Protein AF-A0A520JMK7-F1 (afdb_monomer_lite)

Structure (mmCIF, N/CA/C/O backbone):
data_AF-A0A520JMK7-F1
#
_entry.id   AF-A0A520JMK7-F1
#
loop_
_atom_site.group_PDB
_atom_site.id
_atom_site.type_symbol
_atom_site.label_atom_id
_atom_site.label_alt_id
_atom_site.label_comp_id
_atom_site.label_asym_id
_atom_site.label_entity_id
_atom_site.label_seq_id
_atom_site.pdbx_PDB_ins_code
_atom_site.Cartn_x
_atom_site.Cartn_y
_atom_site.Cartn_z
_atom_site.occupancy
_atom_site.B_iso_or_equiv
_atom_site.auth_seq_id
_atom_site.auth_comp_id
_atom_site.auth_asym_id
_atom_site.auth_atom_id
_atom_site.pdbx_PDB_model_num
ATOM 1 N N . MET A 1 1 ? -9.585 2.861 24.489 1.00 88.62 1 MET A N 1
ATOM 2 C CA . MET A 1 1 ? -9.385 2.264 23.156 1.00 88.62 1 MET A CA 1
ATOM 3 C C . MET A 1 1 ? -9.726 3.324 22.131 1.00 88.62 1 MET A C 1
ATOM 5 O O . MET A 1 1 ? -10.709 4.022 22.342 1.00 88.62 1 MET A O 1
ATOM 9 N N . THR A 1 2 ? -8.923 3.479 21.086 1.00 96.31 2 THR A N 1
ATOM 10 C CA . THR A 1 2 ? -9.200 4.407 19.980 1.00 96.31 2 THR A CA 1
ATOM 11 C C . THR A 1 2 ? -8.822 3.757 18.657 1.00 96.31 2 THR A C 1
ATOM 13 O O . THR A 1 2 ? -7.964 2.874 18.636 1.00 96.31 2 THR A O 1
ATOM 16 N N . VAL A 1 3 ? -9.451 4.200 17.573 1.00 96.62 3 VAL A N 1
ATOM 17 C CA . VAL A 1 3 ? -9.093 3.828 16.201 1.00 96.62 3 VAL A CA 1
ATOM 18 C C . VAL A 1 3 ? -8.528 5.070 15.523 1.00 96.62 3 VAL A C 1
ATOM 20 O O . VAL A 1 3 ? -9.067 6.157 15.700 1.00 96.62 3 VAL A O 1
ATOM 23 N N . ILE A 1 4 ? -7.416 4.917 14.816 1.00 96.88 4 ILE A N 1
ATOM 24 C CA . ILE A 1 4 ? -6.738 5.968 14.057 1.00 96.88 4 ILE A CA 1
ATOM 25 C C . ILE A 1 4 ? -6.907 5.632 12.579 1.00 96.88 4 ILE A C 1
ATOM 27 O O . ILE A 1 4 ? -6.647 4.496 12.175 1.00 96.88 4 ILE A O 1
ATOM 31 N N . THR A 1 5 ? -7.322 6.611 11.783 1.00 96.25 5 THR A N 1
ATOM 32 C CA . THR A 1 5 ? -7.532 6.484 10.339 1.00 96.25 5 THR A CA 1
ATOM 33 C C . THR A 1 5 ? -6.644 7.461 9.566 1.00 96.25 5 THR A C 1
ATOM 35 O O . THR A 1 5 ? -5.821 8.190 10.131 1.00 96.25 5 THR A O 1
ATOM 38 N N . SER A 1 6 ? -6.793 7.465 8.243 1.00 93.94 6 SER A N 1
ATOM 39 C CA . SER A 1 6 ? -6.101 8.381 7.340 1.00 93.94 6 SER A CA 1
ATOM 40 C C . SER A 1 6 ? -6.345 9.860 7.666 1.00 93.94 6 SER A C 1
ATOM 42 O O . 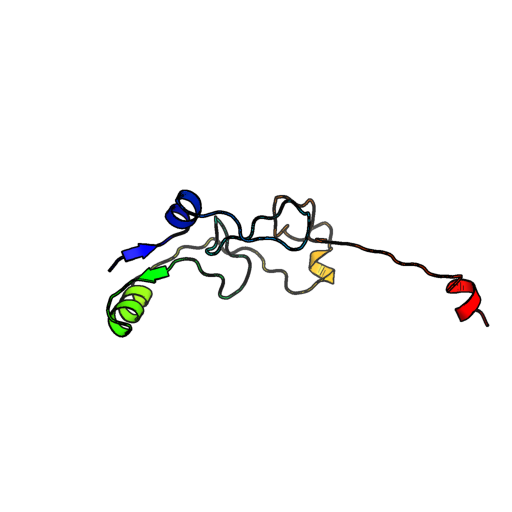SER A 1 6 ? -5.457 10.677 7.420 1.00 93.94 6 SER A O 1
ATOM 44 N N . GLU A 1 7 ? -7.496 10.229 8.243 1.00 94.25 7 GLU A N 1
ATOM 45 C CA . GLU A 1 7 ? -7.786 11.618 8.623 1.00 94.25 7 GLU A CA 1
ATOM 46 C C . GLU A 1 7 ? -6.848 12.098 9.739 1.00 94.25 7 GLU A C 1
ATOM 48 O O . GLU A 1 7 ? -6.228 13.159 9.623 1.00 94.25 7 GLU A O 1
ATOM 53 N N . GLU A 1 8 ? -6.688 11.313 10.808 1.00 95.00 8 GLU A N 1
ATOM 54 C CA . GLU A 1 8 ? -5.785 11.666 11.904 1.00 95.00 8 GLU A CA 1
ATOM 55 C C . GLU A 1 8 ? -4.321 11.668 11.459 1.00 95.00 8 GLU A C 1
ATOM 57 O O . GLU A 1 8 ? -3.559 12.553 11.855 1.00 95.00 8 GLU A O 1
ATOM 62 N N . VAL A 1 9 ? -3.924 10.708 10.617 1.00 94.19 9 VAL A N 1
ATOM 63 C CA . VAL A 1 9 ? -2.553 10.632 10.092 1.00 94.19 9 VAL A CA 1
ATOM 64 C C . VAL A 1 9 ? -2.212 11.852 9.241 1.00 94.19 9 VAL A C 1
ATOM 66 O O . VAL A 1 9 ? -1.119 12.395 9.388 1.00 94.19 9 VAL A O 1
ATOM 69 N N . GLN A 1 10 ? -3.141 12.336 8.417 1.00 93.88 10 GLN A N 1
ATOM 70 C CA . GLN A 1 10 ? -2.945 13.572 7.654 1.00 93.88 10 GLN A CA 1
ATOM 71 C C . GLN A 1 10 ? -2.976 14.820 8.541 1.00 93.88 10 GLN A C 1
ATOM 73 O O . GLN A 1 10 ? -2.242 15.772 8.290 1.00 93.88 10 GLN A O 1
ATOM 78 N N . ARG A 1 11 ? -3.805 14.830 9.595 1.00 95.25 11 ARG A N 1
ATOM 79 C CA . ARG A 1 11 ? -3.914 15.974 10.514 1.00 95.25 11 ARG A CA 1
ATOM 80 C C . ARG A 1 11 ? -2.658 16.174 11.361 1.00 95.25 11 ARG A C 1
ATOM 82 O O . ARG A 1 11 ? -2.291 17.317 11.626 1.00 95.25 11 ARG A O 1
ATOM 89 N N . TYR A 1 12 ? -2.048 15.090 11.836 1.00 92.88 12 TYR A N 1
ATOM 90 C CA . TYR A 1 12 ? -0.956 15.147 12.817 1.00 92.88 12 TYR A CA 1
ATOM 91 C C . TYR A 1 12 ? 0.407 14.709 12.271 1.00 92.88 12 TYR A C 1
ATOM 93 O O . TYR A 1 12 ? 1.418 14.908 12.944 1.00 92.88 12 TYR A O 1
ATOM 101 N N . GLY A 1 13 ? 0.444 14.096 11.090 1.00 90.31 13 GLY A N 1
ATOM 102 C CA . GLY A 1 13 ? 1.649 13.559 10.475 1.00 90.31 13 GLY A CA 1
ATOM 103 C C . GLY A 1 13 ? 2.051 14.282 9.195 1.00 90.31 13 GLY A C 1
ATOM 104 O O . GLY A 1 13 ? 1.471 15.283 8.783 1.00 90.31 13 GLY A O 1
ATOM 105 N N . SER A 1 14 ? 3.071 13.734 8.550 1.00 92.25 14 SER A N 1
ATOM 106 C CA . SER A 1 14 ? 3.491 14.107 7.205 1.00 92.25 14 SER A CA 1
ATOM 107 C C . SER A 1 14 ? 3.802 12.844 6.412 1.00 92.25 14 SER A C 1
ATOM 109 O O . SER A 1 14 ? 4.031 11.782 7.001 1.00 92.25 14 SER A O 1
ATOM 111 N N . SER A 1 15 ? 3.882 12.970 5.086 1.00 92.62 15 SER A N 1
ATOM 112 C CA . SER A 1 15 ? 4.436 11.909 4.246 1.00 92.62 15 SER A CA 1
ATOM 113 C C . SER A 1 15 ? 5.795 11.463 4.791 1.00 92.62 15 SER A C 1
ATOM 115 O O . SER A 1 15 ? 6.639 12.280 5.175 1.00 92.62 15 SER A O 1
ATOM 117 N N . LEU A 1 16 ? 6.009 10.152 4.794 1.00 91.94 16 LEU A N 1
ATOM 118 C CA . LEU A 1 16 ? 7.301 9.530 5.018 1.00 91.94 16 LEU A CA 1
ATOM 119 C C . LEU A 1 16 ? 8.294 10.006 3.956 1.00 91.94 16 LEU A C 1
ATOM 121 O O . LEU A 1 16 ? 7.928 10.404 2.845 1.00 91.94 16 LEU A O 1
ATOM 125 N N . VAL A 1 17 ? 9.574 9.957 4.316 1.00 91.12 17 VAL A N 1
ATOM 126 C CA . VAL A 1 17 ? 10.661 10.370 3.431 1.00 91.12 17 VAL A CA 1
ATOM 127 C C . VAL A 1 17 ? 10.753 9.406 2.252 1.00 91.12 17 VAL A C 1
ATOM 129 O O . VAL A 1 17 ? 11.010 8.215 2.426 1.00 91.12 17 VAL A O 1
ATOM 132 N N . VAL A 1 18 ? 10.596 9.938 1.042 1.00 89.00 18 VAL A N 1
ATOM 133 C CA . VAL A 1 18 ? 10.783 9.190 -0.204 1.00 89.00 18 VAL A CA 1
ATOM 134 C C . VAL A 1 18 ? 12.233 9.345 -0.663 1.00 89.00 18 VAL A C 1
ATOM 136 O O . VAL A 1 18 ? 12.736 10.456 -0.820 1.00 89.00 18 VAL A O 1
ATOM 139 N N . GLY A 1 19 ? 12.925 8.222 -0.883 1.00 88.38 19 GLY A N 1
ATOM 140 C CA . GLY A 1 19 ? 14.332 8.213 -1.316 1.00 88.38 19 GLY A CA 1
ATOM 141 C C . GLY A 1 19 ? 14.558 8.734 -2.744 1.00 88.38 19 GLY A C 1
ATOM 142 O O . GLY A 1 19 ? 15.683 9.051 -3.126 1.00 88.38 19 GLY A O 1
ATOM 143 N N . LEU A 1 20 ? 13.486 8.850 -3.529 1.00 88.19 20 LEU A N 1
ATOM 144 C CA . LEU A 1 20 ? 13.469 9.431 -4.866 1.00 88.19 20 LEU A CA 1
ATOM 145 C C . LEU A 1 20 ? 12.869 10.842 -4.817 1.00 88.19 20 LEU A C 1
ATOM 147 O O . LEU A 1 20 ? 11.832 11.065 -4.201 1.00 88.19 20 LEU A O 1
ATOM 151 N N . LYS A 1 21 ? 13.487 11.798 -5.522 1.00 87.94 21 LYS A N 1
ATOM 152 C CA . LYS A 1 21 ? 12.936 13.153 -5.709 1.00 87.94 21 LYS A CA 1
ATOM 153 C C . LYS A 1 21 ? 11.834 13.142 -6.771 1.00 87.94 21 LYS A C 1
ATOM 155 O O . LYS A 1 21 ? 12.040 13.628 -7.880 1.00 87.94 21 LYS A O 1
ATOM 160 N N . ILE A 1 22 ? 10.701 12.538 -6.439 1.00 90.88 22 ILE A N 1
ATOM 161 C CA . ILE A 1 22 ? 9.518 12.422 -7.295 1.00 90.88 22 ILE A CA 1
ATOM 162 C C . ILE A 1 22 ? 8.284 12.921 -6.533 1.00 90.88 22 ILE A C 1
ATOM 164 O O . ILE A 1 22 ? 8.289 12.875 -5.303 1.00 90.88 22 ILE A O 1
ATOM 168 N N . PRO A 1 23 ? 7.241 13.412 -7.223 1.00 90.81 23 PRO A N 1
ATOM 169 C CA . PRO A 1 23 ? 6.022 13.929 -6.595 1.00 90.81 23 PRO A CA 1
ATOM 170 C C . PRO A 1 23 ? 5.119 12.784 -6.106 1.00 90.81 23 PRO A C 1
ATOM 172 O O . PRO A 1 23 ? 4.003 12.599 -6.580 1.00 90.81 23 PRO A O 1
ATOM 175 N N . VAL A 1 24 ? 5.631 11.970 -5.187 1.00 92.25 24 VAL A N 1
ATOM 176 C CA . VAL A 1 24 ? 4.915 10.853 -4.574 1.00 92.25 24 VAL A CA 1
ATOM 177 C C . VAL A 1 24 ? 4.898 11.058 -3.072 1.00 92.25 24 VAL A C 1
ATOM 179 O O . VAL A 1 24 ? 5.936 11.298 -2.461 1.00 92.25 24 VAL A O 1
ATOM 182 N N . GLU A 1 25 ? 3.717 10.921 -2.487 1.00 91.94 25 GLU A N 1
ATOM 183 C CA . GLU A 1 25 ? 3.542 10.870 -1.044 1.00 91.94 25 GLU A CA 1
ATOM 184 C C . GLU A 1 25 ? 3.457 9.413 -0.587 1.00 91.94 25 GLU A C 1
ATOM 186 O O . GLU A 1 25 ? 2.809 8.578 -1.223 1.00 91.94 25 GLU A O 1
ATOM 191 N N . CYS A 1 26 ? 4.126 9.110 0.520 1.00 92.19 26 CYS A N 1
ATOM 192 C CA . CYS A 1 26 ? 4.145 7.798 1.148 1.00 92.19 26 CYS A CA 1
ATOM 193 C C . CYS A 1 26 ? 3.646 7.959 2.581 1.00 92.19 26 CYS A C 1
ATOM 195 O O . CYS A 1 26 ? 4.381 8.416 3.452 1.00 92.19 26 CYS A O 1
ATOM 197 N N . TRP A 1 27 ? 2.381 7.645 2.827 1.00 95.62 27 TRP A N 1
ATOM 198 C CA . TRP A 1 27 ? 1.767 7.826 4.138 1.00 95.62 27 TRP A CA 1
ATOM 199 C C . TRP A 1 27 ? 1.842 6.538 4.976 1.00 95.62 27 TRP A C 1
ATOM 201 O O . TRP A 1 27 ? 1.852 5.446 4.413 1.00 95.62 27 TRP A O 1
ATOM 211 N N . PRO A 1 28 ? 1.879 6.632 6.322 1.00 94.88 28 PRO A N 1
ATOM 212 C CA . PRO A 1 28 ? 1.837 5.456 7.200 1.00 94.88 28 PRO A CA 1
ATOM 213 C C . PRO A 1 28 ? 0.551 4.624 7.083 1.00 94.88 28 PRO A C 1
ATOM 215 O O . PRO A 1 28 ? 0.573 3.431 7.373 1.00 94.88 28 PRO A O 1
ATOM 218 N N . LEU A 1 29 ? -0.555 5.267 6.694 1.00 96.88 29 LEU A N 1
ATOM 219 C CA . LEU A 1 29 ? -1.834 4.646 6.356 1.00 96.88 29 LEU A CA 1
ATOM 220 C C . LEU A 1 29 ? -2.227 5.059 4.935 1.00 96.88 29 LEU A C 1
ATOM 222 O O . LEU A 1 29 ? -1.915 6.174 4.515 1.00 96.88 29 LEU A O 1
ATOM 226 N N . ALA A 1 30 ? -2.945 4.193 4.227 1.00 96.38 30 ALA A N 1
ATOM 227 C CA . ALA A 1 30 ? -3.472 4.472 2.901 1.00 96.38 30 ALA A CA 1
ATOM 228 C C . ALA A 1 30 ? -4.374 5.716 2.918 1.00 96.38 30 ALA A C 1
ATOM 230 O O . ALA A 1 30 ? -5.332 5.797 3.689 1.00 96.38 30 ALA A O 1
ATOM 231 N N . ILE A 1 31 ? -4.074 6.673 2.038 1.00 95.06 31 ILE A N 1
ATOM 232 C CA . ILE A 1 31 ? -4.906 7.853 1.790 1.00 95.06 31 ILE A CA 1
ATOM 233 C C . ILE A 1 31 ? -5.645 7.641 0.473 1.00 95.06 31 ILE A C 1
ATOM 235 O O . ILE A 1 31 ? -4.996 7.392 -0.548 1.00 95.06 31 ILE A O 1
ATOM 239 N N . ASP A 1 32 ? -6.977 7.714 0.533 1.00 93.00 32 ASP A N 1
ATOM 240 C CA . ASP A 1 32 ? -7.970 7.544 -0.543 1.00 93.00 32 ASP A CA 1
ATOM 241 C C . ASP A 1 32 ? -7.977 6.191 -1.275 1.00 93.00 32 ASP A C 1
ATOM 243 O O . ASP A 1 32 ? -9.043 5.669 -1.596 1.00 93.00 32 ASP A O 1
ATOM 247 N N . LYS A 1 33 ? -6.812 5.579 -1.505 1.00 94.06 33 LYS A N 1
ATOM 248 C CA . LYS A 1 33 ? -6.655 4.289 -2.175 1.00 94.06 33 LYS A CA 1
ATOM 249 C C . LYS A 1 33 ? -5.542 3.451 -1.560 1.00 94.06 33 LYS A C 1
ATOM 251 O O . LYS A 1 33 ? -4.496 3.971 -1.167 1.00 94.06 33 LYS A O 1
ATOM 256 N N . VAL A 1 34 ? -5.768 2.140 -1.554 1.00 96.50 34 VAL A N 1
ATOM 257 C CA . VAL A 1 34 ? -4.744 1.124 -1.289 1.00 96.50 34 VAL A CA 1
ATOM 258 C C . VAL A 1 34 ? -4.049 0.741 -2.596 1.00 96.50 34 VAL A C 1
ATOM 260 O O . VAL A 1 34 ? -4.681 0.652 -3.647 1.00 96.50 34 VAL A O 1
ATOM 263 N N . ARG A 1 35 ? -2.737 0.543 -2.538 1.00 95.62 35 ARG A N 1
ATOM 264 C CA . ARG A 1 35 ? -1.822 0.332 -3.667 1.00 95.62 35 ARG A CA 1
ATOM 265 C C . ARG A 1 35 ? -1.248 -1.077 -3.693 1.00 95.62 35 ARG A C 1
ATOM 267 O O . ARG A 1 35 ? -0.800 -1.527 -4.741 1.00 95.62 35 ARG A O 1
ATOM 274 N N . TYR A 1 36 ? -1.241 -1.768 -2.558 1.00 95.81 36 TYR A N 1
ATOM 275 C CA . TYR A 1 36 ? -0.735 -3.131 -2.448 1.00 95.81 36 TYR A CA 1
ATOM 276 C C . TYR A 1 36 ? -1.464 -3.911 -1.353 1.00 95.81 36 TYR A C 1
ATOM 278 O O . TYR A 1 36 ? -2.105 -3.351 -0.461 1.00 95.81 36 TYR A O 1
ATOM 286 N N . TYR A 1 37 ? -1.361 -5.236 -1.425 1.00 95.94 37 TYR A N 1
ATOM 287 C CA . TYR A 1 37 ? -1.942 -6.116 -0.422 1.00 95.94 37 TYR A CA 1
ATOM 288 C C . TYR A 1 37 ? -1.253 -5.933 0.936 1.00 95.94 37 TYR A C 1
ATOM 290 O O . TYR A 1 37 ? -0.038 -6.087 1.045 1.00 95.94 37 TYR A O 1
ATOM 298 N N . GLY A 1 38 ? -2.038 -5.647 1.975 1.00 95.44 38 GLY A N 1
ATOM 299 C CA . GLY A 1 38 ? -1.530 -5.420 3.329 1.00 95.44 38 GLY A CA 1
ATOM 300 C C . GLY A 1 38 ? -1.141 -3.972 3.633 1.00 95.44 38 GLY A C 1
ATOM 301 O O . GLY A 1 38 ? -0.620 -3.723 4.717 1.00 95.44 38 GLY A O 1
ATOM 302 N N . GLU A 1 39 ? -1.401 -3.019 2.729 1.00 97.19 39 GLU A N 1
ATOM 303 C CA . GLU A 1 39 ? -1.245 -1.599 3.056 1.00 97.19 39 GLU A CA 1
ATOM 304 C C . GLU A 1 39 ? -2.170 -1.224 4.232 1.00 97.19 39 GLU A C 1
ATOM 306 O O . GLU A 1 39 ? -3.378 -1.481 4.168 1.00 97.19 39 GLU A O 1
ATOM 311 N N . PRO A 1 40 ? -1.637 -0.637 5.318 1.00 96.88 40 PRO A N 1
ATOM 312 C CA . PRO A 1 40 ? -2.441 -0.292 6.485 1.00 96.88 40 PRO A CA 1
ATOM 313 C C . PRO A 1 40 ? -3.532 0.738 6.164 1.00 96.88 40 PRO A C 1
ATOM 315 O O . PRO A 1 40 ? -3.252 1.765 5.556 1.00 96.88 40 PRO A O 1
ATOM 318 N N . VAL A 1 41 ? -4.764 0.513 6.629 1.00 97.31 41 VAL A N 1
ATOM 319 C CA . VAL A 1 41 ? -5.897 1.452 6.442 1.00 97.31 41 VAL A CA 1
ATOM 320 C C . VAL A 1 41 ? -6.419 2.058 7.744 1.00 97.31 41 VAL A C 1
ATOM 322 O O . VAL A 1 41 ? -7.013 3.133 7.738 1.00 97.31 41 VAL A O 1
ATOM 325 N N . ALA A 1 42 ? -6.181 1.389 8.870 1.00 97.25 42 ALA A N 1
ATOM 326 C CA . ALA A 1 42 ? -6.534 1.852 10.204 1.00 97.25 42 ALA A CA 1
ATOM 327 C C . ALA A 1 42 ? -5.594 1.226 11.240 1.00 97.25 42 ALA A C 1
ATOM 329 O O . ALA A 1 42 ? -5.010 0.167 11.004 1.00 97.25 42 ALA A O 1
ATOM 330 N N . VAL A 1 43 ? -5.473 1.866 12.402 1.00 97.12 43 VAL A N 1
ATOM 331 C CA . VAL A 1 43 ? -4.734 1.350 13.563 1.00 97.12 43 VAL A CA 1
ATOM 332 C C . VAL A 1 43 ? -5.638 1.376 14.783 1.00 97.12 43 VAL A C 1
ATOM 334 O O . VAL A 1 43 ? -6.237 2.402 15.096 1.00 97.12 43 VAL A O 1
ATOM 337 N N . VAL A 1 44 ? -5.699 0.263 15.510 1.00 97.94 44 VAL A N 1
ATOM 338 C CA . VAL A 1 44 ? -6.395 0.178 16.796 1.00 97.94 44 VAL A CA 1
ATOM 339 C C . VAL A 1 44 ? -5.383 0.303 17.926 1.00 97.94 44 VAL A C 1
ATOM 341 O O . VAL A 1 44 ? -4.382 -0.409 17.964 1.00 97.94 44 VAL A O 1
ATOM 344 N N . VAL A 1 45 ? -5.661 1.196 18.874 1.00 97.12 45 VAL A N 1
ATOM 345 C CA . VAL A 1 45 ? -4.860 1.378 20.087 1.00 97.12 45 VAL A CA 1
ATOM 346 C C . VAL A 1 45 ? -5.696 0.996 21.305 1.00 97.12 45 VAL A C 1
ATOM 348 O O . VAL A 1 45 ? -6.712 1.630 21.618 1.00 97.12 45 VAL A O 1
ATOM 351 N N . ALA A 1 46 ? -5.246 -0.026 22.028 1.00 97.56 46 ALA A N 1
ATOM 352 C CA . ALA A 1 46 ? -5.839 -0.493 23.276 1.00 97.56 46 ALA A CA 1
ATOM 353 C C . ALA A 1 46 ? -4.750 -0.803 24.317 1.00 97.56 46 ALA A C 1
ATOM 355 O O . ALA A 1 46 ? -3.574 -0.917 23.986 1.00 97.56 46 ALA A O 1
ATOM 356 N N . LEU A 1 47 ? -5.147 -0.906 25.589 1.00 97.19 47 LEU A N 1
ATOM 357 C CA . LEU A 1 47 ? -4.238 -1.265 26.689 1.00 97.19 47 LEU A CA 1
ATOM 358 C C . LEU A 1 47 ? -3.918 -2.765 26.728 1.00 97.19 47 LEU A C 1
ATOM 360 O O . LEU A 1 47 ? -2.933 -3.164 27.338 1.00 97.19 47 LEU A O 1
ATOM 364 N N . ASP A 1 48 ? -4.762 -3.574 26.094 1.00 97.75 48 ASP A N 1
ATOM 365 C CA . ASP A 1 48 ? -4.631 -5.018 25.997 1.00 97.75 48 ASP A CA 1
ATOM 366 C C . ASP A 1 48 ? -4.650 -5.427 24.521 1.00 97.75 48 ASP A C 1
ATOM 368 O O . ASP A 1 48 ? -5.410 -4.872 23.721 1.00 97.75 48 ASP A O 1
ATOM 372 N N . ARG A 1 49 ? -3.788 -6.379 24.163 1.00 97.12 49 ARG A N 1
ATOM 373 C CA . ARG A 1 49 ? -3.621 -6.827 22.779 1.00 97.12 49 ARG A CA 1
ATOM 374 C C . ARG A 1 49 ? -4.856 -7.561 22.256 1.00 97.12 49 ARG A C 1
ATOM 376 O O . ARG A 1 49 ? -5.233 -7.321 21.116 1.00 97.12 49 ARG A O 1
ATOM 383 N N . TYR A 1 50 ? -5.473 -8.419 23.065 1.00 97.75 50 TYR A N 1
ATOM 384 C CA . TYR A 1 50 ? -6.633 -9.207 22.647 1.00 97.75 50 TYR A CA 1
ATOM 385 C C . TYR A 1 50 ? -7.821 -8.290 22.363 1.00 97.75 50 TYR A C 1
ATOM 387 O O . TYR A 1 50 ? -8.473 -8.421 21.337 1.00 97.75 50 TYR A O 1
ATOM 395 N N . VAL A 1 51 ? -8.013 -7.261 23.197 1.00 97.69 51 VAL A N 1
ATOM 396 C CA . VAL A 1 51 ? -9.031 -6.224 22.950 1.00 97.69 51 VAL A CA 1
ATOM 397 C C . VAL A 1 51 ? -8.772 -5.461 21.644 1.00 97.69 51 VAL A C 1
ATOM 399 O O . VAL A 1 51 ? -9.721 -5.088 20.959 1.00 97.69 51 VAL A O 1
ATOM 402 N N . ALA A 1 52 ? -7.509 -5.196 21.293 1.00 97.75 52 ALA A N 1
ATOM 403 C CA . ALA A 1 52 ? -7.185 -4.545 20.024 1.00 97.75 52 ALA A CA 1
ATOM 404 C C . ALA A 1 52 ? -7.512 -5.441 18.819 1.00 97.75 52 ALA A C 1
ATOM 406 O O . ALA A 1 52 ? -8.052 -4.943 17.836 1.00 97.75 52 ALA A O 1
ATOM 407 N N . GLU A 1 53 ? -7.202 -6.736 18.908 1.00 97.88 53 GLU A N 1
ATOM 408 C CA . GLU A 1 53 ? -7.496 -7.732 17.869 1.00 97.88 53 GLU A CA 1
ATOM 409 C C . GLU A 1 53 ? -9.012 -7.911 17.683 1.00 97.88 53 GLU A C 1
ATOM 411 O O . GLU A 1 53 ? -9.501 -7.765 16.566 1.00 97.88 53 GLU A O 1
ATOM 416 N N 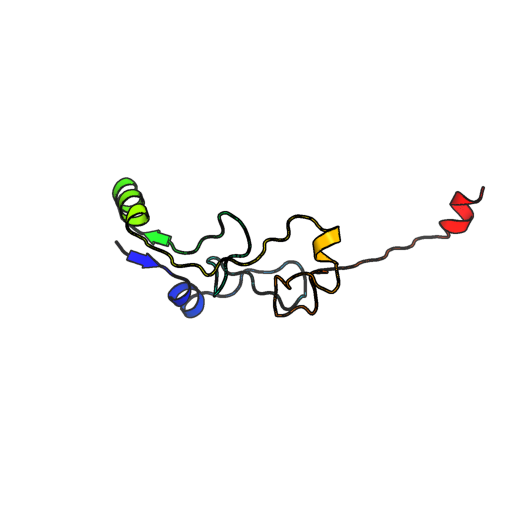. ASP A 1 54 ? -9.773 -8.063 18.770 1.00 97.56 54 ASP A N 1
ATOM 417 C CA . ASP A 1 54 ? -11.240 -8.147 18.716 1.00 97.56 54 ASP A CA 1
ATOM 418 C C . ASP A 1 54 ? -11.864 -6.889 18.086 1.00 97.56 54 ASP A C 1
ATOM 420 O O . ASP A 1 54 ? -12.843 -6.952 17.343 1.00 97.56 54 ASP A O 1
ATOM 424 N N . ALA A 1 55 ? -11.304 -5.713 18.377 1.00 97.75 55 ALA A N 1
ATOM 425 C CA . ALA A 1 55 ? -11.774 -4.463 17.797 1.00 97.75 55 ALA A CA 1
ATOM 426 C C . ALA A 1 55 ? -11.414 -4.319 16.309 1.00 97.75 55 ALA A C 1
ATOM 428 O O . ALA A 1 55 ? -12.168 -3.667 15.586 1.00 97.75 55 ALA A O 1
ATOM 429 N N . LEU A 1 56 ? -10.310 -4.917 15.840 1.00 96.88 56 LEU A N 1
ATOM 430 C CA . LEU A 1 56 ? -9.970 -4.958 14.413 1.00 96.88 56 LEU A CA 1
ATOM 431 C C . LEU A 1 56 ? -11.029 -5.730 13.616 1.00 96.88 56 LEU A C 1
ATOM 433 O O . LEU A 1 56 ? -11.428 -5.259 12.553 1.00 96.88 56 LEU A O 1
ATOM 437 N N . ASP A 1 57 ? -11.546 -6.838 14.155 1.00 96.81 57 ASP A N 1
ATOM 438 C CA . ASP A 1 57 ? -12.583 -7.656 13.503 1.00 96.81 57 ASP A CA 1
ATOM 439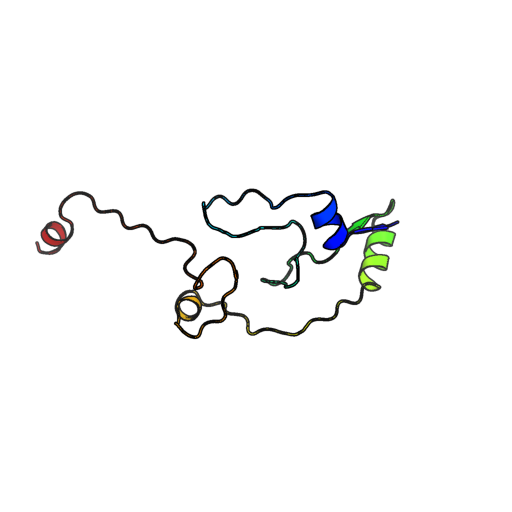 C C . ASP A 1 57 ? -13.919 -6.912 13.311 1.00 96.81 57 ASP A C 1
ATOM 441 O O . ASP A 1 57 ? -14.737 -7.281 12.466 1.00 96.81 57 ASP A O 1
ATOM 445 N N . LEU A 1 58 ? -14.147 -5.837 14.072 1.00 97.56 58 LEU A N 1
ATOM 446 C CA . LEU A 1 58 ? -15.338 -4.991 13.958 1.00 97.56 58 LEU A CA 1
ATOM 447 C C . LEU A 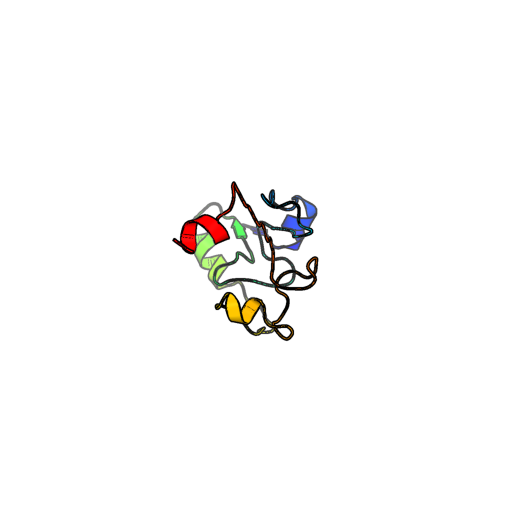1 58 ? -15.192 -3.871 12.918 1.00 97.56 58 LEU A C 1
ATOM 449 O O . LEU A 1 58 ? -16.180 -3.202 12.596 1.00 97.56 58 LEU A O 1
ATOM 453 N N . ILE A 1 59 ? -13.986 -3.635 12.395 1.00 97.12 59 ILE A N 1
ATOM 454 C CA . ILE A 1 59 ? -13.752 -2.601 11.387 1.00 97.12 59 ILE A CA 1
ATOM 455 C C . ILE A 1 59 ? -14.228 -3.109 10.026 1.00 97.12 59 ILE A C 1
ATOM 457 O O . ILE A 1 59 ? -13.695 -4.061 9.464 1.00 97.12 59 ILE A O 1
ATOM 461 N N . ALA A 1 60 ? -15.204 -2.408 9.451 1.00 97.12 60 ALA A N 1
ATOM 462 C CA . ALA A 1 60 ? -15.665 -2.647 8.091 1.00 97.12 60 ALA A CA 1
ATOM 463 C C . ALA A 1 60 ? -15.142 -1.554 7.152 1.00 97.12 60 ALA A C 1
ATOM 465 O O . ALA A 1 60 ? -15.491 -0.382 7.299 1.00 97.12 60 ALA A O 1
ATOM 466 N N . VAL A 1 61 ? -14.353 -1.946 6.150 1.00 96.50 61 VAL A N 1
ATOM 467 C CA . VAL A 1 61 ? -13.850 -1.044 5.105 1.00 96.50 61 VAL A CA 1
ATOM 468 C C . VAL A 1 61 ? -14.566 -1.338 3.793 1.00 96.50 61 VAL A C 1
ATOM 470 O O . VAL A 1 61 ? -14.747 -2.495 3.415 1.00 96.50 61 VAL A O 1
ATOM 473 N N . ARG A 1 62 ? -15.003 -0.287 3.097 1.00 96.81 62 ARG A N 1
ATOM 474 C CA . ARG A 1 62 ? -15.629 -0.396 1.776 1.00 96.81 62 ARG A CA 1
ATOM 475 C C . ARG A 1 62 ? -14.635 0.056 0.721 1.00 96.81 62 ARG A C 1
ATOM 477 O O . ARG A 1 62 ? -14.134 1.171 0.803 1.00 96.81 62 ARG A O 1
ATOM 484 N N . TYR A 1 63 ? -14.400 -0.800 -0.265 1.00 96.56 63 TYR A N 1
ATOM 485 C CA . TYR A 1 63 ? -13.505 -0.524 -1.380 1.00 96.56 63 TYR A CA 1
ATOM 486 C C . TYR A 1 63 ? -14.284 -0.484 -2.688 1.00 96.56 63 TYR A C 1
ATOM 488 O O . TYR A 1 63 ? -15.190 -1.289 -2.907 1.00 96.56 63 TYR A O 1
ATOM 496 N N . GLU A 1 64 ? -13.868 0.409 -3.575 1.00 97.00 64 GLU A N 1
ATOM 497 C CA . GLU A 1 64 ? -14.034 0.223 -5.009 1.00 97.00 64 GLU A CA 1
ATOM 498 C C . GLU A 1 64 ? -12.778 -0.491 -5.520 1.00 97.00 64 GLU A C 1
ATOM 500 O O . GLU A 1 64 ? -11.663 0.006 -5.360 1.00 97.00 64 GLU A O 1
ATOM 505 N N . THR A 1 65 ? -12.930 -1.703 -6.054 1.00 95.06 65 THR A N 1
ATOM 506 C CA . THR A 1 65 ? -11.780 -2.493 -6.509 1.00 95.06 65 THR A CA 1
ATOM 507 C C . THR A 1 65 ? -11.238 -1.934 -7.820 1.00 95.06 65 THR A C 1
ATOM 509 O O . THR A 1 65 ? -11.959 -1.855 -8.811 1.00 95.06 65 THR A O 1
ATOM 512 N N . LEU A 1 66 ? -9.946 -1.610 -7.828 1.00 93.62 66 LEU A N 1
ATOM 513 C CA . LEU A 1 66 ? -9.207 -1.183 -9.013 1.00 93.62 66 LEU A CA 1
ATOM 514 C C . LEU A 1 66 ? -8.408 -2.354 -9.603 1.00 93.62 66 LEU A C 1
ATOM 516 O O . LEU A 1 66 ? -8.067 -3.304 -8.895 1.00 93.62 66 LEU A O 1
ATOM 520 N N . ALA A 1 67 ? -8.089 -2.277 -10.896 1.00 92.25 67 ALA A N 1
ATOM 521 C CA . ALA A 1 67 ? -7.208 -3.246 -11.539 1.00 92.25 67 ALA A CA 1
ATOM 522 C C . ALA A 1 67 ? -5.792 -3.144 -10.949 1.00 92.25 67 ALA A C 1
ATOM 524 O O . ALA A 1 67 ? -5.181 -2.075 -10.961 1.00 92.25 67 ALA A O 1
ATOM 525 N N . ALA A 1 68 ? -5.282 -4.258 -10.426 1.00 94.44 68 ALA A N 1
ATOM 526 C CA . ALA A 1 68 ? -3.916 -4.346 -9.929 1.00 94.44 68 ALA A CA 1
ATOM 527 C C . ALA A 1 68 ? -2.962 -4.695 -11.077 1.00 94.44 68 ALA A C 1
ATOM 529 O O . ALA A 1 68 ? -3.243 -5.608 -11.850 1.00 94.44 68 ALA A O 1
ATOM 530 N N . VAL A 1 69 ? -1.823 -4.005 -11.140 1.00 95.94 69 VAL A N 1
ATOM 531 C CA . VAL A 1 69 ? -0.727 -4.320 -12.063 1.00 95.94 69 VAL A CA 1
ATOM 532 C C . VAL A 1 69 ? 0.434 -4.862 -11.243 1.00 95.94 69 VAL A C 1
ATOM 534 O O . VAL A 1 69 ? 0.936 -4.180 -10.350 1.00 95.94 69 VAL A O 1
ATOM 537 N N . ILE A 1 70 ? 0.817 -6.108 -11.511 1.00 96.06 70 ILE A N 1
ATOM 538 C CA . ILE A 1 70 ? 1.867 -6.824 -10.765 1.00 96.06 70 ILE A CA 1
ATOM 539 C C . ILE A 1 70 ? 3.103 -7.118 -11.615 1.00 96.06 70 ILE A C 1
ATOM 541 O O . ILE A 1 70 ? 4.114 -7.568 -11.079 1.00 96.06 70 ILE A O 1
ATOM 545 N N . ASP A 1 71 ? 3.019 -6.861 -12.918 1.00 96.62 71 ASP A N 1
ATOM 546 C CA . ASP A 1 71 ? 4.115 -7.019 -13.857 1.00 96.62 71 ASP A CA 1
ATOM 547 C C . ASP A 1 71 ? 4.712 -5.639 -14.210 1.00 96.62 71 ASP A C 1
ATOM 549 O O . ASP A 1 71 ? 3.968 -4.698 -14.506 1.00 96.62 71 ASP A O 1
ATOM 553 N N . PRO A 1 72 ? 6.044 -5.468 -14.136 1.00 95.69 72 PRO A N 1
ATOM 554 C CA . PRO A 1 72 ? 6.680 -4.186 -14.411 1.00 95.69 72 PRO A CA 1
ATOM 555 C C . PRO A 1 72 ? 6.638 -3.787 -15.892 1.00 95.69 72 PRO A C 1
ATOM 557 O O . PRO A 1 72 ? 6.634 -2.591 -16.169 1.00 95.69 72 PRO A O 1
ATOM 560 N N . GLU A 1 73 ? 6.616 -4.734 -16.833 1.00 96.12 73 GLU A N 1
ATOM 561 C CA . GLU A 1 73 ? 6.478 -4.438 -18.263 1.00 96.12 73 GLU A CA 1
ATOM 562 C C . GLU A 1 73 ? 5.049 -3.982 -18.568 1.00 96.12 73 GLU A C 1
ATOM 564 O O . GLU A 1 73 ? 4.864 -2.957 -19.225 1.00 96.12 73 GLU A O 1
ATOM 569 N N . GLU A 1 74 ? 4.041 -4.658 -18.006 1.00 96.88 74 GLU A N 1
ATOM 570 C CA . GLU A 1 74 ? 2.641 -4.220 -18.101 1.00 96.88 74 GLU A CA 1
ATOM 571 C C . GLU A 1 74 ? 2.433 -2.840 -17.465 1.00 96.88 74 GLU A C 1
ATOM 573 O O . GLU A 1 74 ? 1.707 -2.013 -18.006 1.00 96.88 74 GLU A O 1
ATOM 578 N N . ALA A 1 75 ? 3.105 -2.541 -16.347 1.00 96.88 75 ALA A N 1
ATOM 579 C CA . ALA A 1 75 ? 3.014 -1.233 -15.699 1.00 96.88 75 ALA A CA 1
ATOM 580 C C . ALA A 1 75 ? 3.528 -0.086 -16.581 1.00 96.88 75 ALA A C 1
ATOM 582 O O . ALA A 1 75 ? 3.092 1.054 -16.401 1.00 96.88 75 ALA A O 1
ATOM 583 N N . LEU A 1 76 ? 4.446 -0.369 -17.508 1.00 96.38 76 LEU A N 1
ATOM 584 C CA . LEU A 1 76 ? 5.001 0.607 -18.446 1.00 96.38 76 LEU A CA 1
ATOM 585 C C . LEU A 1 76 ? 4.143 0.802 -19.703 1.00 96.38 76 LEU A C 1
ATOM 587 O O . LEU A 1 76 ? 4.467 1.686 -20.496 1.00 96.38 76 LEU A O 1
ATOM 591 N N . ALA A 1 77 ? 3.078 0.018 -19.893 1.00 95.62 77 ALA A N 1
ATOM 592 C CA . ALA A 1 77 ? 2.167 0.197 -21.016 1.00 95.62 77 ALA A CA 1
ATOM 593 C C . ALA A 1 77 ? 1.452 1.560 -20.951 1.00 95.62 77 ALA A C 1
ATOM 595 O O . ALA A 1 77 ? 1.132 2.064 -19.873 1.00 95.62 77 ALA A O 1
ATOM 596 N N . ASP A 1 78 ? 1.174 2.150 -22.117 1.00 93.12 78 ASP A N 1
ATOM 597 C CA . ASP A 1 78 ? 0.542 3.475 -22.225 1.00 93.12 78 ASP A CA 1
ATOM 598 C C . ASP A 1 78 ? -0.883 3.516 -21.637 1.00 93.12 78 ASP A C 1
ATOM 600 O O . ASP A 1 78 ? -1.372 4.579 -21.254 1.00 93.12 78 ASP A O 1
ATOM 604 N N . ASP A 1 79 ? -1.558 2.366 -21.575 1.00 93.25 79 ASP A N 1
ATOM 605 C CA . ASP A 1 79 ? -2.906 2.183 -21.035 1.00 93.25 79 ASP A CA 1
ATOM 606 C C . ASP A 1 79 ? -2.924 1.617 -19.605 1.00 93.25 79 ASP A C 1
ATOM 608 O O . ASP A 1 79 ? -4.001 1.397 -19.040 1.00 93.25 79 ASP A O 1
ATOM 612 N N . ALA A 1 80 ? -1.754 1.419 -18.989 1.00 95.00 80 ALA A N 1
ATOM 613 C CA . ALA A 1 80 ? -1.666 0.938 -17.621 1.00 95.00 80 ALA A CA 1
ATOM 614 C C . ALA A 1 80 ? -2.285 1.952 -16.639 1.00 95.00 80 ALA A C 1
ATOM 616 O O . ALA A 1 80 ? -2.031 3.159 -16.736 1.00 95.00 80 ALA A O 1
ATOM 617 N N . PRO A 1 81 ? -3.059 1.498 -15.634 1.00 93.31 81 PRO A N 1
ATOM 618 C CA . PRO A 1 81 ? -3.549 2.388 -14.592 1.00 93.31 81 PRO A CA 1
ATOM 619 C C . PRO A 1 81 ? -2.369 3.024 -13.846 1.00 93.31 81 PRO A C 1
ATOM 621 O O . PRO A 1 81 ? -1.433 2.346 -13.413 1.00 93.31 81 PRO A O 1
ATOM 624 N N . VAL A 1 82 ? -2.414 4.346 -13.683 1.00 93.06 82 VAL A 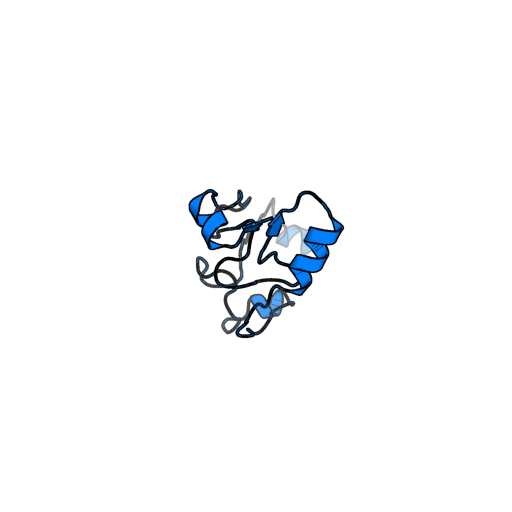N 1
ATOM 625 C CA . VAL A 1 82 ? -1.355 5.100 -13.003 1.00 93.06 82 VAL A CA 1
ATOM 626 C C . VAL A 1 82 ? -1.493 4.938 -11.489 1.00 93.06 82 VAL A C 1
ATOM 628 O O . VAL A 1 82 ? -2.470 5.386 -10.882 1.00 93.06 82 VAL A O 1
ATOM 631 N N . LEU A 1 83 ? -0.489 4.330 -10.853 1.00 93.88 83 LEU A N 1
ATOM 632 C CA . LEU A 1 83 ? -0.520 4.040 -9.416 1.00 93.88 83 LEU A CA 1
ATOM 633 C C . LEU A 1 83 ? -0.421 5.316 -8.563 1.00 93.88 83 LEU A C 1
ATOM 635 O O . LEU A 1 83 ? -1.155 5.492 -7.585 1.00 93.88 83 LEU A O 1
ATOM 639 N N . HIS A 1 84 ? 0.465 6.236 -8.949 1.00 93.88 84 HIS A N 1
ATOM 640 C CA . HIS A 1 84 ? 0.697 7.503 -8.257 1.00 93.88 84 HIS A CA 1
ATOM 641 C C . HIS A 1 84 ? 0.341 8.687 -9.159 1.00 93.88 84 HIS A C 1
ATOM 643 O O . HIS A 1 84 ? 1.048 8.966 -10.118 1.00 93.88 84 HIS A O 1
ATOM 649 N N . GLU A 1 85 ? -0.718 9.420 -8.816 1.00 91.12 85 GLU A N 1
ATOM 650 C CA . GLU A 1 85 ? -1.282 10.508 -9.641 1.00 91.12 85 GLU A CA 1
ATOM 651 C C . GLU A 1 85 ? -0.353 11.712 -9.830 1.00 91.12 85 GLU A C 1
ATOM 653 O O . GLU A 1 85 ? -0.505 12.468 -10.785 1.00 91.12 85 GLU A O 1
ATOM 658 N N . GLY A 1 86 ? 0.640 11.887 -8.953 1.00 89.31 86 GLY A N 1
ATOM 659 C CA . GLY A 1 86 ? 1.692 12.884 -9.161 1.00 89.31 86 GLY A CA 1
ATOM 660 C C . GLY A 1 86 ? 2.622 12.550 -10.336 1.00 89.31 86 GLY A C 1
ATOM 661 O O . GLY A 1 86 ? 3.356 13.420 -10.807 1.00 89.31 86 GLY A O 1
ATOM 662 N N . LEU A 1 87 ? 2.602 11.307 -10.825 1.00 91.19 87 LEU A N 1
ATOM 663 C CA . LEU A 1 87 ? 3.370 10.846 -11.977 1.00 91.19 87 LEU A CA 1
ATOM 664 C C . LEU A 1 87 ? 2.495 10.801 -13.237 1.00 91.19 87 LEU A C 1
ATOM 666 O O . LEU A 1 87 ? 1.278 10.675 -13.176 1.00 91.19 87 LEU A O 1
ATOM 670 N N . LYS A 1 88 ? 3.139 10.866 -14.407 1.00 88.75 88 LYS A N 1
ATOM 671 C CA . LYS A 1 88 ? 2.471 10.730 -15.717 1.00 88.75 88 LYS A CA 1
ATOM 672 C C . LYS A 1 88 ? 2.342 9.273 -16.194 1.00 88.75 88 LYS A C 1
ATOM 674 O O . LYS A 1 88 ? 1.840 9.046 -17.284 1.00 88.75 88 LYS A O 1
ATOM 679 N N . GLY A 1 89 ? 2.842 8.322 -15.410 1.00 93.69 89 GLY A N 1
ATOM 680 C CA . GLY A 1 89 ? 2.926 6.895 -15.717 1.00 93.69 89 GLY A CA 1
ATOM 681 C C . GLY A 1 89 ? 3.597 6.152 -14.560 1.00 93.69 89 GLY A C 1
ATOM 682 O O . GLY A 1 89 ? 3.912 6.764 -13.536 1.00 93.69 89 GLY A O 1
ATOM 683 N N . ASN A 1 90 ? 3.857 4.854 -14.719 1.00 95.62 90 ASN A N 1
ATOM 684 C CA . ASN A 1 90 ? 4.421 4.035 -13.638 1.00 95.62 90 ASN A CA 1
ATOM 685 C C . ASN A 1 90 ? 5.961 3.950 -13.640 1.00 95.62 90 ASN A C 1
ATOM 687 O O . ASN A 1 90 ? 6.547 3.292 -12.780 1.00 95.62 90 ASN A O 1
ATOM 691 N N . LEU A 1 91 ? 6.647 4.660 -14.544 1.00 94.38 91 LEU A N 1
ATOM 692 C CA . LEU A 1 91 ? 8.107 4.782 -14.515 1.00 94.38 91 LEU A CA 1
ATOM 693 C C . LEU A 1 91 ? 8.549 5.771 -13.424 1.00 94.38 91 LEU A C 1
ATOM 695 O O . LEU A 1 91 ? 8.645 6.978 -13.645 1.00 94.38 91 LEU A O 1
ATOM 699 N N . ALA A 1 92 ? 8.839 5.255 -12.229 1.00 92.81 92 ALA A N 1
ATOM 700 C CA . ALA A 1 92 ? 9.255 6.079 -11.091 1.00 92.81 92 ALA A CA 1
ATOM 701 C C . ALA A 1 92 ? 10.664 6.680 -1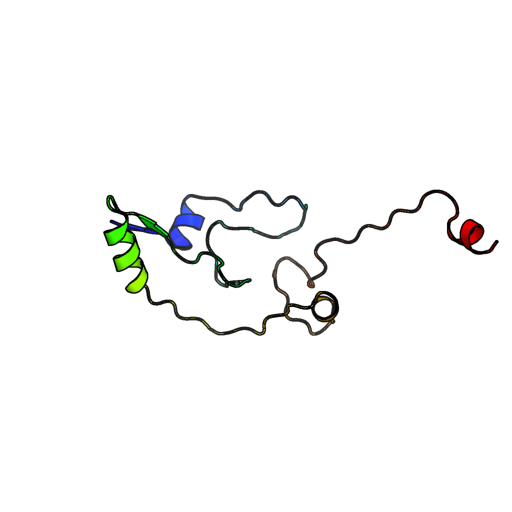1.257 1.00 92.81 92 ALA A C 1
ATOM 703 O O . ALA A 1 92 ? 10.950 7.776 -10.765 1.00 92.81 92 ALA A O 1
ATOM 704 N N . ASN A 1 93 ? 11.580 5.962 -11.910 1.00 92.38 93 ASN A N 1
ATOM 705 C CA . ASN A 1 93 ? 12.944 6.427 -12.121 1.00 92.38 93 ASN A CA 1
ATOM 706 C C . ASN A 1 93 ? 13.616 5.703 -13.286 1.00 92.38 93 ASN A C 1
ATOM 708 O O . ASN A 1 93 ? 13.598 4.479 -13.342 1.00 92.38 93 ASN A O 1
ATOM 712 N N . GLU A 1 94 ? 14.292 6.459 -14.144 1.00 92.50 94 GLU A N 1
ATOM 713 C CA . GLU A 1 94 ? 15.184 5.921 -15.166 1.00 92.50 94 GLU A CA 1
ATOM 714 C C . GLU A 1 94 ? 16.570 6.550 -15.009 1.00 92.50 94 GLU A C 1
ATOM 716 O O . GLU A 1 94 ? 16.712 7.760 -14.775 1.00 92.50 94 GLU A O 1
ATOM 721 N N . ARG A 1 95 ? 17.612 5.724 -15.105 1.00 92.62 95 ARG A N 1
ATOM 722 C CA . ARG A 1 95 ? 19.010 6.156 -15.094 1.00 92.62 95 ARG A CA 1
ATOM 723 C C . ARG A 1 95 ? 19.771 5.374 -16.148 1.00 92.62 95 ARG A C 1
ATOM 725 O O . ARG A 1 95 ? 19.715 4.150 -16.170 1.00 92.62 95 ARG A O 1
ATOM 732 N N . ARG A 1 96 ? 20.534 6.090 -16.969 1.00 93.62 96 ARG A N 1
ATOM 733 C CA . ARG A 1 96 ? 21.449 5.507 -17.945 1.00 93.62 96 ARG A CA 1
ATOM 734 C C . ARG A 1 96 ? 22.865 5.933 -17.597 1.00 93.62 96 ARG A C 1
ATOM 736 O O . ARG A 1 96 ? 23.140 7.126 -17.495 1.00 93.62 96 ARG A O 1
ATOM 743 N N . PHE A 1 97 ? 23.742 4.958 -17.410 1.00 94.19 97 PHE A N 1
ATOM 744 C CA . PHE A 1 97 ? 25.155 5.187 -17.144 1.00 94.19 97 PHE A CA 1
ATOM 745 C C . PHE A 1 97 ? 25.974 4.535 -18.252 1.00 94.19 97 PHE A C 1
ATOM 747 O O . PHE A 1 97 ? 25.767 3.363 -18.557 1.00 94.19 97 PHE A O 1
ATOM 754 N N . THR A 1 98 ? 26.908 5.287 -18.828 1.00 95.12 98 THR A N 1
ATOM 755 C CA . THR A 1 98 ? 27.840 4.790 -19.843 1.00 95.12 98 THR A CA 1
ATOM 756 C C . THR A 1 98 ? 29.245 5.220 -19.452 1.00 95.12 98 THR A C 1
ATOM 758 O O . THR A 1 98 ? 29.475 6.392 -19.153 1.00 95.12 98 THR A O 1
ATOM 761 N N . TYR A 1 99 ? 30.181 4.274 -19.459 1.00 94.75 99 TYR A N 1
ATOM 762 C CA . TYR A 1 99 ? 31.590 4.510 -19.163 1.00 94.75 99 TYR A CA 1
ATOM 763 C C . TYR A 1 99 ? 32.441 3.848 -20.248 1.00 94.75 99 TYR A C 1
ATOM 765 O O . TYR A 1 99 ? 32.300 2.651 -20.486 1.00 94.75 99 TYR A O 1
ATOM 773 N N . GLY A 1 100 ? 33.325 4.614 -20.891 1.00 94.69 100 GLY A N 1
ATOM 774 C CA . GLY A 1 100 ? 34.088 4.131 -22.048 1.00 94.69 100 GLY A CA 1
ATOM 775 C C . GLY A 1 100 ? 33.215 3.929 -23.294 1.00 94.69 100 GLY A C 1
ATOM 776 O O . GLY A 1 100 ? 32.197 4.605 -23.445 1.00 94.69 100 GLY A O 1
ATOM 777 N N . ASP A 1 101 ? 33.632 3.013 -24.172 1.00 94.69 101 ASP A N 1
ATOM 778 C CA . ASP A 1 101 ? 32.921 2.641 -25.403 1.00 94.69 101 ASP A CA 1
ATOM 779 C C . ASP A 1 101 ? 32.487 1.162 -25.334 1.00 94.69 101 ASP A C 1
ATOM 781 O O . ASP A 1 101 ? 33.268 0.269 -25.683 1.00 94.69 101 ASP A O 1
ATOM 785 N N . PRO A 1 102 ? 31.281 0.877 -24.804 1.00 93.69 102 PRO A N 1
ATOM 786 C CA . PRO A 1 102 ? 30.794 -0.492 -24.685 1.00 93.69 102 PRO A CA 1
ATOM 787 C C . PRO A 1 102 ? 30.534 -1.128 -26.053 1.00 93.69 102 PRO A C 1
ATOM 789 O O . PRO A 1 102 ? 30.829 -2.307 -26.227 1.00 93.69 102 PRO A O 1
ATOM 792 N N . ASP A 1 103 ? 30.040 -0.364 -27.028 1.00 94.00 103 ASP A N 1
ATOM 793 C CA . ASP A 1 103 ? 29.690 -0.894 -28.347 1.00 94.00 103 ASP A CA 1
ATOM 794 C C . ASP A 1 103 ? 30.944 -1.405 -29.070 1.00 94.00 103 ASP A C 1
ATOM 796 O O . ASP A 1 103 ? 30.948 -2.521 -29.591 1.00 94.00 103 ASP A O 1
ATOM 800 N N . ALA A 1 104 ? 32.046 -0.646 -29.025 1.00 94.81 104 ALA A N 1
ATOM 801 C CA . ALA A 1 104 ? 33.328 -1.098 -29.561 1.00 94.81 104 ALA A CA 1
ATOM 802 C C . ALA A 1 104 ? 33.898 -2.307 -28.798 1.00 94.81 104 ALA A C 1
ATOM 804 O O . ALA A 1 104 ? 34.480 -3.199 -29.414 1.00 94.81 104 ALA A O 1
ATOM 805 N N . ALA A 1 105 ? 33.729 -2.358 -27.472 1.00 93.88 105 ALA A N 1
ATOM 806 C CA . ALA A 1 105 ? 34.227 -3.459 -26.648 1.00 93.88 105 ALA A CA 1
ATOM 807 C C . ALA A 1 105 ? 33.506 -4.794 -26.915 1.00 93.88 105 ALA A C 1
ATOM 809 O O . ALA A 1 105 ? 34.135 -5.844 -26.805 1.00 93.88 105 ALA A O 1
ATOM 810 N N . PHE A 1 106 ? 32.216 -4.764 -27.272 1.00 93.44 106 PHE A N 1
ATOM 811 C CA . PHE A 1 106 ? 31.423 -5.957 -27.607 1.00 93.44 106 PHE A CA 1
ATOM 812 C C . PHE A 1 106 ? 31.483 -6.364 -29.091 1.00 93.44 106 PHE A C 1
ATOM 814 O O . PHE A 1 106 ? 31.002 -7.442 -29.436 1.00 93.44 106 PHE A O 1
ATOM 821 N N . ALA A 1 107 ? 32.041 -5.529 -29.973 1.00 92.00 107 ALA A N 1
ATOM 822 C CA . ALA A 1 107 ? 32.165 -5.822 -31.405 1.00 92.00 107 ALA A CA 1
ATOM 823 C C . ALA A 1 107 ? 33.419 -6.644 -31.782 1.00 92.00 107 ALA A C 1
ATOM 825 O O . ALA A 1 107 ? 33.563 -7.017 -32.949 1.00 92.00 107 ALA A O 1
ATOM 826 N N . ALA A 1 108 ? 34.326 -6.882 -30.826 1.00 62.50 108 ALA A N 1
ATOM 827 C CA . ALA A 1 108 ? 35.563 -7.659 -30.974 1.00 62.50 108 ALA A CA 1
ATOM 828 C C . ALA A 1 108 ? 35.386 -9.115 -30.517 1.00 62.50 108 ALA A C 1
ATOM 830 O O . ALA A 1 108 ? 36.020 -9.995 -31.145 1.00 62.50 108 ALA A O 1
#

Sequence (108 aa):
MTVITSEEVQRYGSSLVVGLKIPVECWPLAIDKVRYYGEPVAVVVALDRYVAEDALDLIAVRYETLAAVIDPEEALADDAPVLHEGLKGNLANERRFTYGDPDAAFAA

Foldseek 3Di:
DDKAFPVNQVVPHAFDDDPAPAPAGHTQADDPDDQDPPGHGMAFDDPDPVVRVVVVVVDDDDDDDDDHDPDPVLQQDQPHDASGPSDPGPCRDDDDDDDDDVPVVVVD

Radius of gyration: 20.59 Å; chains: 1; bounding box: 51×25×58 Å

pLDDT: mean 94.27, std 3.96, range [62.5, 97.94]

Secondary structure (DSSP, 8-state):
-EEE-HHHHHHH--PPPPSS-SS----SS-SSS--STT----EEE-SSHHHHHHHHHT-----PPPPP---HHHHTSTTSPPSSTTSSSS---------S-HHHHH--